Protein 5BTY (pdb70)

Solvent-accessible surface area: 7415 Å² total

Radius of gyration: 13.69 Å; Cα contacts (8 Å, |Δi|>4): 274; chains: 1; bounding box: 36×28×33 Å

Structure (mmCIF, N/CA/C/O backbone):
data_5BTY
#
_entry.id   5BTY
#
_cell.length_a   41.802
_cell.length_b   35.910
_cell.length_c   43.661
_cell.angle_alpha   90.00
_cell.angle_beta   104.67
_cell.angle_gamma   90.00
#
_symmetry.space_group_name_H-M   'P 1 21 1'
#
loop_
_entity.id
_entity.type
_entity.pdbx_description
1 polymer lpg1496
2 water water
#
loop_
_atom_site.group_PDB
_atom_site.id
_atom_site.type_symbol
_atom_site.label_atom_id
_atom_site.label_alt_id
_atom_site.label_comp_id
_atom_site.label_asym_id
_atom_site.label_entity_id
_atom_site.label_seq_id
_atom_site.pdbx_PDB_ins_code
_atom_site.Cartn_x
_atom_site.Cartn_y
_atom_site.Cartn_z
_atom_site.occupancy
_atom_site.B_iso_or_equiv
_atom_site.auth_seq_id
_atom_site.auth_comp_id
_atom_site.auth_asym_id
_atom_site.auth_atom_id
_atom_site.pdbx_PDB_model_num
ATOM 1 N N . ASP A 1 3 ? -0.177 29.714 25.806 1.00 34.77 154 ASP A N 1
ATOM 2 C CA . ASP A 1 3 ? 0.491 29.052 26.962 1.00 33.16 154 ASP A CA 1
ATOM 3 C C . ASP A 1 3 ? 1.676 28.207 26.493 1.00 27.97 154 ASP A C 1
ATOM 4 O O . ASP A 1 3 ? 1.499 27.184 25.827 1.00 28.93 154 ASP A O 1
ATOM 9 N N . SER A 1 4 ? 2.881 28.652 26.843 1.00 21.67 155 SER A N 1
ATOM 10 C CA . SER A 1 4 ? 4.113 27.937 26.506 1.00 18.83 155 SER A CA 1
ATOM 11 C C . SER A 1 4 ? 4.915 27.577 27.756 1.00 15.70 155 SER A C 1
ATOM 12 O O . SER A 1 4 ? 6.127 27.360 27.691 1.00 16.37 155 SER A O 1
ATOM 15 N N . SER A 1 5 ? 4.226 27.504 28.891 1.00 14.40 156 SER A N 1
ATOM 16 C CA . SER A 1 5 ? 4.868 27.191 30.164 1.00 12.90 156 SER A CA 1
ATOM 17 C C . SER A 1 5 ? 5.556 25.827 30.176 1.00 10.72 156 SER A C 1
ATOM 18 O O . SER A 1 5 ? 5.198 24.917 29.421 1.00 11.90 156 SER A O 1
ATOM 21 N N . ILE A 1 6 ? 6.557 25.722 31.043 1.00 9.45 157 ILE A N 1
ATOM 22 C CA . ILE A 1 6 ? 7.336 24.510 31.225 1.00 8.98 157 ILE A CA 1
ATOM 23 C C . ILE A 1 6 ? 7.303 24.161 32.707 1.00 8.09 157 ILE A C 1
ATOM 24 O O . ILE A 1 6 ? 7.405 25.051 33.557 1.00 8.99 157 ILE A O 1
ATOM 29 N N . SER A 1 7 ? 7.120 22.877 33.011 1.00 7.51 158 SER A N 1
ATOM 30 C CA A SER A 1 7 ? 7.200 22.368 34.380 0.50 7.42 158 SER A CA 1
ATOM 31 C CA B SER A 1 7 ? 7.231 22.433 34.392 0.50 7.45 158 SER A CA 1
ATOM 32 C C . SER A 1 7 ? 8.535 21.676 34.599 1.00 7.02 158 SER A C 1
ATOM 33 O O . SER A 1 7 ? 9.000 20.935 33.722 1.00 8.00 158 SER A O 1
ATOM 38 N N . ILE A 1 8 ? 9.133 21.898 35.763 1.00 6.66 159 ILE A N 1
ATOM 39 C CA . ILE A 1 8 ? 10.395 21.274 36.125 1.00 7.19 159 ILE A CA 1
ATOM 40 C C . ILE A 1 8 ? 10.246 20.632 37.498 1.00 6.67 159 ILE A C 1
ATOM 41 O O . ILE A 1 8 ? 9.880 21.309 38.462 1.00 7.20 159 ILE A O 1
ATOM 46 N N . SER A 1 9 ? 10.531 19.334 37.575 1.00 6.71 160 SER A N 1
ATOM 47 C CA . SER A 1 9 ? 10.524 18.579 38.828 1.00 7.42 160 SER A CA 1
ATOM 48 C C . SER A 1 9 ? 11.836 17.831 38.990 1.00 6.59 160 SER A C 1
ATOM 49 O O . SER A 1 9 ? 12.467 17.456 37.999 1.00 7.29 160 SER A O 1
ATOM 52 N N . ALA A 1 10 ? 12.222 17.588 40.238 1.00 6.36 161 ALA A N 1
ATOM 53 C CA . ALA A 1 10 ? 13.281 16.641 40.558 1.00 6.44 161 ALA A CA 1
ATOM 54 C C . ALA A 1 10 ? 12.618 15.352 41.024 1.00 6.24 161 ALA A C 1
ATOM 55 O O . ALA A 1 10 ? 11.755 15.373 41.904 1.00 6.21 161 ALA A O 1
ATOM 57 N N . ILE A 1 11 ? 13.018 14.237 40.424 1.00 6.61 162 ILE A N 1
ATOM 58 C CA . ILE A 1 11 ? 12.338 12.962 40.623 1.00 7.24 162 ILE A CA 1
ATOM 59 C C . ILE A 1 11 ? 13.334 11.837 40.882 1.00 6.97 162 ILE A C 1
ATOM 60 O O . ILE A 1 11 ? 14.532 11.973 40.616 1.00 7.70 162 ILE A O 1
ATOM 65 N N . GLY A 1 12 ? 12.832 10.731 41.421 1.00 7.12 163 GLY A N 1
ATOM 66 C CA . GLY A 1 12 ? 13.623 9.511 41.523 1.00 7.13 163 GLY A CA 1
ATOM 67 C C . GLY A 1 12 ? 14.063 9.175 42.927 1.00 6.80 163 GLY A C 1
ATOM 68 O O . GLY A 1 12 ? 13.274 9.240 43.874 1.00 7.43 163 GLY A O 1
ATOM 69 N N . ASN A 1 13 ? 15.324 8.792 43.064 1.00 6.49 164 ASN A N 1
ATOM 70 C CA . ASN A 1 13 ? 15.865 8.468 44.372 1.00 7.10 164 ASN A CA 1
ATOM 71 C C . ASN A 1 13 ? 17.227 9.126 44.553 1.00 7.63 164 ASN A C 1
ATOM 72 O O . ASN A 1 13 ? 17.774 9.676 43.605 1.00 8.07 164 ASN A O 1
ATOM 77 N N . VAL A 1 14 ? 17.771 9.098 45.765 1.00 9.12 165 VAL A N 1
ATOM 78 C CA . VAL A 1 14 ? 18.982 9.881 46.061 1.00 10.75 165 VAL A CA 1
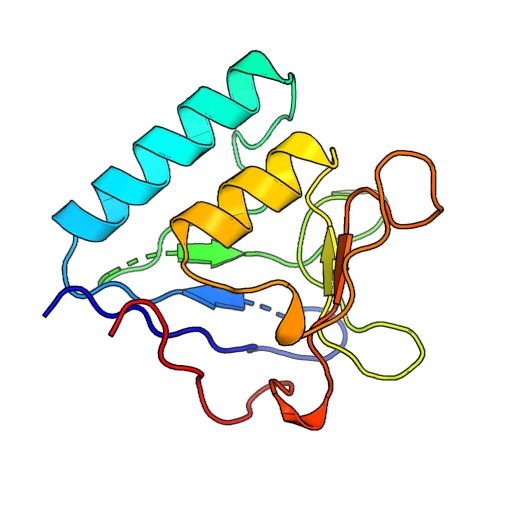ATOM 79 C C . VAL A 1 14 ? 20.165 9.458 45.183 1.00 11.20 165 VAL A C 1
ATOM 80 O O . VAL A 1 14 ? 20.919 10.299 44.681 1.00 12.69 165 VAL A O 1
ATOM 84 N N . ASP A 1 15 ? 20.285 8.152 44.978 1.00 11.67 166 ASP A N 1
ATOM 85 C CA . ASP A 1 15 ? 21.320 7.558 44.139 1.00 12.89 166 ASP A CA 1
ATOM 86 C C . ASP A 1 15 ? 21.136 7.907 42.657 1.00 12.15 166 ASP A C 1
ATOM 87 O O . ASP A 1 15 ? 22.113 8.163 41.943 1.00 12.85 166 ASP A O 1
ATOM 92 N N . SER A 1 16 ? 19.881 7.912 42.207 1.00 10.35 167 SER A N 1
ATOM 93 C CA . SER A 1 16 ? 19.541 8.175 40.813 1.00 9.00 167 SER A CA 1
ATOM 94 C C . SER A 1 16 ? 18.453 9.239 40.699 1.00 7.93 167 SER A C 1
ATOM 95 O O . SER A 1 16 ? 17.292 8.928 40.416 1.00 8.38 167 SER A O 1
ATOM 98 N N . PRO A 1 17 ? 18.821 10.506 40.947 1.00 7.49 168 PRO A N 1
ATOM 99 C CA . PRO A 1 17 ? 17.880 11.602 40.811 1.00 7.50 168 PRO A CA 1
ATOM 100 C C . PRO A 1 17 ? 17.884 12.114 39.380 1.00 6.92 168 PRO A C 1
ATOM 101 O O . PRO A 1 17 ? 18.913 12.046 38.689 1.00 7.18 168 PRO A O 1
ATOM 113 N N . ILE A 1 19 ? 15.939 15.193 36.543 1.00 6.21 170 ILE A N 1
ATOM 114 C CA . ILE A 1 19 ? 15.044 16.313 36.293 1.00 6.36 170 ILE A CA 1
ATOM 115 C C . ILE A 1 19 ? 14.011 15.875 35.265 1.00 5.93 170 ILE A C 1
ATOM 116 O O . ILE A 1 19 ? 14.362 15.280 34.243 1.00 7.01 170 ILE A O 1
ATOM 121 N N . ARG A 1 20 ? 12.741 16.157 35.542 1.00 5.59 171 ARG A N 1
ATOM 122 C CA . ARG A 1 20 ? 11.691 15.978 34.556 1.00 5.72 171 ARG A CA 1
ATOM 123 C C . ARG A 1 20 ? 11.251 17.345 34.067 1.00 5.62 171 ARG A C 1
ATOM 124 O O . ARG A 1 20 ? 10.786 18.169 34.855 1.00 6.19 171 ARG A O 1
ATOM 132 N N . ILE A 1 21 ? 11.413 17.577 32.769 1.00 5.81 172 ILE A N 1
ATOM 133 C CA . ILE A 1 21 ? 10.976 18.810 32.121 1.00 5.78 172 ILE A CA 1
ATOM 134 C C . ILE A 1 21 ? 9.767 18.466 31.271 1.00 6.04 172 ILE A C 1
ATOM 135 O O . ILE A 1 21 ? 9.858 17.596 30.402 1.00 7.04 172 ILE A O 1
ATOM 140 N N . THR A 1 22 ? 8.640 19.125 31.521 1.00 6.03 173 THR A N 1
ATOM 141 C CA . THR A 1 22 ? 7.436 18.862 30.747 1.00 6.72 173 THR A CA 1
ATOM 142 C C . THR A 1 22 ? 7.027 20.096 29.961 1.00 7.12 173 THR A C 1
ATOM 143 O O . THR A 1 22 ? 6.873 21.177 30.530 1.00 7.72 173 THR A O 1
ATOM 147 N N . PHE A 1 23 ? 6.856 19.908 28.655 1.00 7.39 174 PHE A N 1
ATOM 148 C CA . PHE A 1 23 ? 6.440 20.961 27.731 1.00 8.18 174 PHE A CA 1
ATOM 149 C C . PHE A 1 23 ? 4.944 20.875 27.460 1.00 8.94 174 PHE A C 1
ATOM 150 O O . PHE A 1 23 ? 4.314 19.865 27.764 1.00 9.84 174 PHE A O 1
ATOM 158 N N . GLN A 1 24 ? 4.381 21.930 26.876 1.00 10.35 175 GLN A N 1
ATOM 159 C CA . GLN A 1 24 ? 2.947 21.973 26.567 1.00 11.95 175 GLN A CA 1
ATOM 160 C C . GLN A 1 24 ? 2.555 20.996 25.461 1.00 11.44 175 GLN A C 1
ATOM 161 O O . GLN A 1 24 ? 1.428 20.497 25.426 1.00 12.90 175 GLN A O 1
ATOM 167 N N . ASN A 1 25 ? 3.487 20.741 24.550 1.00 11.31 176 ASN A N 1
ATOM 168 C CA . ASN A 1 25 ? 3.244 19.867 23.408 1.00 11.17 176 ASN A CA 1
ATOM 169 C C . ASN A 1 25 ? 4.566 19.399 22.813 1.00 10.47 176 ASN A C 1
ATOM 170 O O . ASN A 1 25 ? 5.630 19.883 23.208 1.00 9.88 176 ASN A O 1
ATOM 175 N N . GLN A 1 26 ? 4.501 18.467 21.865 1.00 11.30 177 GLN A N 1
ATOM 176 C CA . GLN A 1 26 ? 5.707 17.857 21.309 1.00 11.46 177 GLN A CA 1
ATOM 177 C C . GLN A 1 26 ? 6.519 18.831 20.456 1.00 10.48 177 GLN A C 1
ATOM 178 O O . GLN A 1 26 ? 7.738 18.712 20.377 1.00 11.04 177 GLN A O 1
ATOM 184 N N . THR A 1 27 ? 5.846 19.793 19.830 1.00 10.35 178 THR A N 1
ATOM 185 C CA . THR A 1 27 ? 6.531 20.764 18.984 1.00 10.81 178 THR A CA 1
ATOM 186 C C . THR A 1 27 ? 7.403 21.699 19.823 1.00 9.93 178 THR A C 1
ATOM 187 O O . THR A 1 27 ? 8.542 21.990 19.450 1.00 10.08 178 THR A O 1
ATOM 191 N N . GLU A 1 28 ? 6.879 22.147 20.961 1.00 10.17 179 GLU A N 1
ATOM 192 C CA . GLU A 1 28 ? 7.673 22.962 21.877 1.00 10.13 179 GLU A CA 1
ATOM 193 C C . GLU A 1 28 ? 8.852 22.178 22.444 1.00 9.11 179 GLU A C 1
ATOM 194 O O . GLU A 1 28 ? 9.941 22.716 22.585 1.00 9.29 179 GLU A O 1
ATOM 200 N N . ARG A 1 29 ? 8.642 20.897 22.733 1.00 8.92 180 ARG A N 1
ATOM 201 C CA . ARG A 1 29 ? 9.739 20.042 23.170 1.00 8.79 180 ARG A CA 1
ATOM 202 C C . ARG A 1 29 ? 10.825 19.932 22.092 1.00 9.25 180 ARG A C 1
ATOM 203 O O . ARG A 1 29 ? 12.011 20.075 22.386 1.00 9.00 180 ARG A O 1
ATOM 211 N N . GLU A 1 30 ? 10.409 19.677 20.850 1.00 9.97 181 GLU A N 1
ATOM 212 C CA . GLU A 1 30 ? 11.341 19.556 19.727 1.00 10.95 181 GLU A CA 1
ATOM 213 C C . GLU A 1 30 ? 12.118 20.858 19.495 1.00 9.96 181 GLU A C 1
ATOM 214 O O . GLU A 1 30 ? 13.312 20.828 19.205 1.00 10.85 181 GLU A O 1
ATOM 220 N N . PHE A 1 31 ? 11.431 21.989 19.646 1.00 9.92 182 PHE A N 1
ATOM 221 C CA . PHE A 1 31 ? 12.026 23.321 19.505 1.00 10.33 182 PHE A CA 1
ATOM 222 C C . PHE A 1 31 ? 13.184 23.488 20.494 1.00 10.15 182 PHE A C 1
ATOM 223 O O . PHE A 1 31 ? 14.274 23.945 20.128 1.00 10.57 182 PHE A O 1
ATOM 231 N N . PHE A 1 32 ? 12.951 23.079 21.741 1.00 9.27 183 PHE A N 1
ATOM 232 C CA . PHE A 1 32 ? 13.981 23.117 22.774 1.00 9.47 183 PHE A CA 1
ATOM 233 C C . PHE A 1 32 ? 15.143 22.180 22.447 1.00 9.91 183 PHE A C 1
ATOM 234 O O . PHE A 1 32 ? 16.308 22.576 22.520 1.00 10.06 183 PHE A O 1
ATOM 242 N N . LEU A 1 33 ? 14.820 20.942 22.086 1.00 10.06 184 LEU A N 1
ATOM 243 C CA . LEU A 1 33 ? 15.834 19.927 21.813 1.00 10.70 184 LEU A CA 1
ATOM 244 C C . LEU A 1 33 ? 16.736 20.313 20.652 1.00 10.65 184 LEU A C 1
ATOM 245 O O . LEU A 1 33 ? 17.948 20.125 20.720 1.00 10.85 184 LEU A O 1
ATOM 250 N N . ASN A 1 34 ? 16.143 20.864 19.596 1.00 10.79 185 ASN A N 1
ATOM 251 C CA . ASN A 1 34 ? 16.922 21.308 18.451 1.00 11.19 185 ASN A CA 1
ATOM 252 C C . ASN A 1 34 ? 17.954 22.353 18.852 1.00 10.52 185 ASN A C 1
ATOM 253 O O . ASN A 1 34 ? 19.107 22.287 18.427 1.00 11.22 185 ASN A O 1
ATOM 258 N N . LYS A 1 35 ? 17.538 23.296 19.693 1.00 10.00 186 LYS A N 1
ATOM 259 C CA . LYS A 1 35 ? 18.428 24.344 20.187 1.00 10.90 186 LYS A CA 1
ATOM 260 C C . LYS A 1 35 ? 19.613 23.791 20.963 1.00 9.77 186 LYS A C 1
ATOM 261 O O . LYS A 1 35 ? 20.759 24.164 20.706 1.00 10.19 186 LYS A O 1
ATOM 267 N N . ILE A 1 36 ? 19.335 22.900 21.914 1.00 10.00 187 ILE A N 1
ATOM 268 C CA . ILE A 1 36 ? 20.387 22.407 22.793 1.00 10.56 187 ILE A CA 1
ATOM 269 C C . ILE A 1 36 ? 21.330 21.428 22.097 1.00 10.32 187 ILE A C 1
ATOM 270 O O . ILE A 1 36 ? 22.518 21.422 22.392 1.00 10.45 187 ILE A O 1
ATOM 275 N N . THR A 1 37 ? 20.818 20.624 21.167 1.00 10.56 188 THR A N 1
ATOM 276 C CA . THR A 1 37 ? 21.686 19.706 20.428 1.00 11.41 188 THR A CA 1
ATOM 277 C C . THR A 1 37 ? 22.635 20.491 19.523 1.00 11.53 188 THR A C 1
ATOM 278 O O . THR A 1 37 ? 23.820 20.183 19.446 1.00 12.18 188 THR A O 1
ATOM 282 N N . ASP A 1 38 ? 22.100 21.518 18.868 1.00 11.28 189 ASP A N 1
ATOM 283 C CA . ASP A 1 38 ? 22.881 22.422 18.027 1.00 12.43 189 ASP A CA 1
ATOM 284 C C . ASP A 1 38 ? 23.986 23.116 18.844 1.00 12.42 189 ASP A C 1
ATOM 285 O O . ASP A 1 38 ? 25.137 23.176 18.411 1.00 13.90 189 ASP A O 1
ATOM 290 N N . LYS A 1 39 ? 23.641 23.602 20.037 1.00 11.63 190 LYS A N 1
ATOM 291 C CA . LYS A 1 39 ? 24.610 24.265 20.913 1.00 11.80 190 LYS A CA 1
ATOM 292 C C . LYS A 1 39 ? 25.682 23.313 21.445 1.00 11.95 190 LYS A C 1
ATOM 293 O O . LYS A 1 39 ? 26.867 23.645 21.439 1.00 12.90 190 LYS A O 1
ATOM 299 N N . ALA A 1 40 ? 25.265 22.138 21.911 1.00 12.04 191 ALA A N 1
ATOM 300 C CA . ALA A 1 40 ? 26.200 21.154 22.457 1.00 12.55 191 ALA A CA 1
ATOM 301 C C . ALA A 1 40 ? 27.269 20.736 21.448 1.00 13.75 191 ALA A C 1
ATOM 302 O O . ALA A 1 40 ? 28.449 20.626 21.792 1.00 14.53 191 ALA A O 1
ATOM 304 N N . LYS A 1 41 ? 26.849 20.512 20.205 1.00 14.73 192 LYS A N 1
ATOM 305 C CA . LYS A 1 41 ? 27.767 20.123 19.134 1.00 17.61 192 LYS A CA 1
ATOM 306 C C . LYS A 1 41 ? 28.847 21.175 18.883 1.00 18.44 192 LYS A C 1
ATOM 307 O O . LYS A 1 41 ? 30.016 20.834 18.701 1.00 20.88 192 LYS A O 1
ATOM 313 N N . SER A 1 42 ? 28.456 22.447 18.903 1.00 18.02 193 SER A N 1
ATOM 314 C CA . SER A 1 42 ? 29.394 23.551 18.694 1.00 18.87 193 SER A CA 1
ATOM 315 C C . SER A 1 42 ? 30.423 23.670 19.821 1.00 19.59 193 SER A C 1
ATOM 316 O O . SER A 1 42 ? 31.557 24.095 19.591 1.00 20.83 193 SER A O 1
ATOM 319 N N . LEU A 1 43 ? 30.015 23.300 21.032 1.00 17.82 194 LEU A N 1
ATOM 320 C CA . LEU A 1 43 ? 30.886 23.369 22.201 1.00 17.19 194 LEU A CA 1
ATOM 321 C C . LEU A 1 43 ? 31.676 22.081 22.427 1.00 18.46 194 LEU A C 1
ATOM 322 O O . LEU A 1 43 ? 32.539 22.024 23.304 1.00 20.87 194 LEU A O 1
ATOM 327 N N . GLY A 1 44 ? 31.374 21.054 21.636 1.00 18.13 195 GLY A N 1
ATOM 328 C CA . GLY A 1 44 ? 32.018 19.751 21.777 1.00 19.45 195 GLY A CA 1
ATOM 329 C C . GLY A 1 44 ? 31.565 18.979 23.003 1.00 18.56 195 GLY A C 1
ATOM 330 O O . GLY A 1 44 ? 32.278 18.094 23.482 1.00 21.00 195 GLY A O 1
ATOM 331 N N . VAL A 1 45 ? 30.384 19.319 23.520 1.00 17.28 196 VAL A N 1
ATOM 332 C CA . VAL A 1 45 ? 29.787 18.575 24.628 1.00 15.99 196 VAL A CA 1
ATOM 333 C C . VAL A 1 45 ? 28.984 17.420 24.036 1.00 15.06 196 VAL A C 1
ATOM 334 O O . VAL A 1 45 ? 28.050 17.637 23.259 1.00 16.77 196 VAL A O 1
ATOM 338 N N . ASN A 1 46 ? 29.364 16.198 24.395 1.00 15.19 197 ASN A N 1
ATOM 339 C CA . ASN A 1 46 ? 28.736 15.005 23.840 1.00 15.13 197 ASN A CA 1
ATOM 340 C C . ASN A 1 46 ? 27.442 14.636 24.566 1.00 14.20 197 ASN A C 1
ATOM 341 O O . ASN A 1 46 ? 27.474 13.993 25.616 1.00 15.93 197 ASN A O 1
ATOM 346 N N . ILE A 1 47 ? 26.311 15.041 23.992 1.00 11.96 198 ILE A N 1
ATOM 347 C CA . ILE A 1 47 ? 24.997 14.695 24.548 1.00 11.09 198 ILE A CA 1
ATOM 348 C C . ILE A 1 47 ? 24.245 13.701 23.662 1.00 10.97 198 ILE A C 1
ATOM 349 O O . ILE A 1 47 ? 23.019 13.614 23.707 1.00 11.00 198 ILE A O 1
ATOM 354 N N . SER A 1 48 ? 24.992 12.925 22.877 1.00 12.10 199 SER A N 1
ATOM 355 C CA . SER A 1 48 ? 24.392 11.954 21.961 1.00 13.27 199 SER A CA 1
ATOM 356 C C . SER A 1 48 ? 23.355 11.056 22.641 1.00 12.70 199 SER A C 1
ATOM 357 O O . SER A 1 48 ? 22.272 10.850 22.101 1.00 14.71 199 SER A O 1
ATOM 360 N N . THR A 1 49 ? 23.678 10.529 23.821 1.00 10.90 200 THR A N 1
ATOM 361 C CA . THR A 1 49 ? 22.739 9.667 24.549 1.00 11.27 200 THR A CA 1
ATOM 362 C C . THR A 1 49 ? 22.557 10.017 26.032 1.00 10.02 200 THR A C 1
ATOM 363 O O . THR A 1 49 ? 21.752 9.387 26.718 1.00 11.24 200 THR A O 1
ATOM 367 N N . HIS A 1 50 ? 23.294 11.013 26.519 1.00 8.97 201 HIS A N 1
ATOM 368 C CA . HIS A 1 50 ? 23.252 11.395 27.926 1.00 8.02 201 HIS A CA 1
ATOM 369 C C . HIS A 1 50 ? 23.598 12.887 28.030 1.00 7.55 201 HIS A C 1
ATOM 370 O O . HIS A 1 50 ? 24.475 13.348 27.308 1.00 7.78 201 HIS A O 1
ATOM 377 N N . PRO A 1 51 ? 22.950 13.645 28.945 1.00 7.26 202 PRO A N 1
ATOM 378 C CA . PRO A 1 51 ? 21.986 13.222 29.957 1.00 7.20 202 PRO A CA 1
ATOM 379 C C . PRO A 1 51 ? 20.515 13.370 29.573 1.00 7.05 202 PRO A C 1
ATOM 380 O O . PRO A 1 51 ? 19.645 12.971 30.348 1.00 7.10 202 PRO A O 1
ATOM 384 N N . PHE A 1 52 ? 20.232 13.943 28.409 1.00 7.04 203 PHE A N 1
ATOM 385 C CA . PHE A 1 52 ? 18.847 14.204 28.014 1.00 7.57 203 PHE A CA 1
ATOM 386 C C . PHE A 1 52 ? 18.220 12.995 27.343 1.00 7.81 203 PHE A C 1
ATOM 387 O O . PHE A 1 52 ? 18.847 12.338 26.506 1.00 8.85 203 PHE A O 1
ATOM 395 N N . GLU A 1 53 ? 16.978 12.708 27.710 1.00 7.89 204 GLU A N 1
ATOM 396 C CA . GLU A 1 53 ? 16.230 11.602 27.132 1.00 9.16 204 GLU A CA 1
ATOM 397 C C . GLU A 1 53 ? 14.757 11.977 27.077 1.00 8.44 204 GLU A C 1
ATOM 398 O O . GLU A 1 53 ? 14.195 12.431 28.074 1.00 9.54 204 GLU A O 1
ATOM 404 N N . ILE A 1 54 ? 14.119 11.780 25.928 1.00 9.09 205 ILE A N 1
ATOM 405 C CA . ILE A 1 5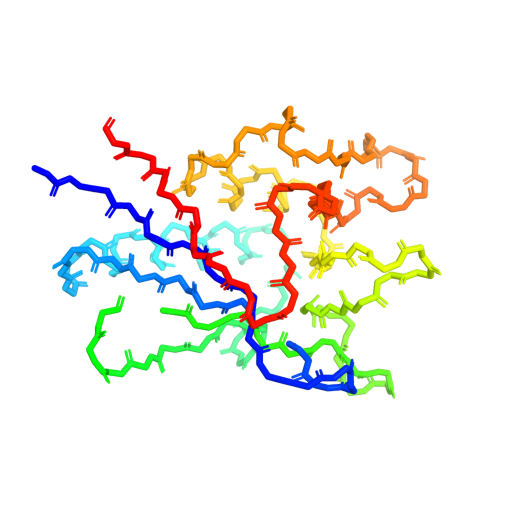4 ? 12.693 12.098 25.823 1.00 9.51 205 ILE A CA 1
ATOM 406 C C . ILE A 1 54 ? 11.829 10.991 26.405 1.00 9.96 205 ILE A C 1
ATOM 407 O O . ILE A 1 54 ? 12.225 9.828 26.418 1.00 11.23 205 ILE A O 1
ATOM 412 N N . LYS A 1 55 ? 10.663 11.379 26.910 1.00 9.66 206 LYS A N 1
ATOM 413 C CA . LYS A 1 55 ? 9.663 10.441 27.406 1.00 9.94 206 LYS A CA 1
ATOM 414 C C . LYS A 1 55 ? 8.294 10.929 26.962 1.00 9.31 206 LYS A C 1
ATOM 415 O O . LYS A 1 55 ? 8.049 12.136 26.899 1.00 8.25 206 LYS A O 1
ATOM 421 N N . GLU A 1 56 ? 7.406 9.985 26.667 1.00 10.02 207 GLU A N 1
ATOM 422 C CA . GLU A 1 56 ? 6.079 10.291 26.141 1.00 11.49 207 GLU A CA 1
ATOM 423 C C . GLU A 1 56 ? 5.037 10.386 27.261 1.00 11.61 207 GLU A C 1
ATOM 424 O O . GLU A 1 56 ? 4.987 9.517 28.130 1.00 12.63 207 GLU A O 1
ATOM 430 N N . PRO A 1 57 ? 4.199 11.440 27.243 1.00 11.69 208 PRO A N 1
ATOM 431 C CA . PRO A 1 57 ? 4.228 12.551 26.300 1.00 11.74 208 PRO A CA 1
ATOM 432 C C . PRO A 1 57 ? 4.950 13.786 26.839 1.00 10.39 208 PRO A C 1
ATOM 433 O O . PRO A 1 57 ? 4.960 14.027 28.047 1.00 10.21 208 PRO A O 1
ATOM 437 N N . ASN A 1 58 ? 5.552 14.545 25.929 1.00 9.32 209 ASN A N 1
ATOM 438 C CA . ASN A 1 58 ? 5.961 15.926 26.181 1.00 8.83 209 ASN A CA 1
ATOM 439 C C . ASN A 1 58 ? 7.112 16.154 27.160 1.00 7.59 209 ASN A C 1
ATOM 440 O O . ASN A 1 58 ? 7.359 17.294 27.545 1.00 7.91 209 ASN A O 1
ATOM 453 N N . VAL A 1 60 ? 11.175 15.782 28.683 1.00 6.27 211 VAL A N 1
ATOM 454 C CA . VAL A 1 60 ? 12.605 15.540 28.556 1.00 6.48 211 VAL A CA 1
ATOM 455 C C . VAL A 1 60 ? 13.123 15.295 29.960 1.00 5.90 211 VAL A C 1
ATOM 456 O O . VAL A 1 60 ? 12.879 16.103 30.861 1.00 6.64 211 VAL A O 1
ATOM 460 N N . LEU A 1 61 ? 13.810 14.175 30.150 1.00 6.02 212 LEU A N 1
ATOM 461 C CA . LEU A 1 61 ? 14.481 13.902 31.406 1.00 6.20 212 LEU A CA 1
ATOM 462 C C . LEU A 1 61 ? 15.935 14.313 31.316 1.00 6.05 212 LEU A C 1
ATOM 463 O O . LEU A 1 61 ? 16.564 14.169 30.265 1.00 6.87 212 LEU A O 1
ATOM 468 N N . ILE A 1 62 ? 16.465 14.809 32.428 1.00 5.92 213 ILE A N 1
ATOM 469 C CA . ILE A 1 62 ? 17.900 14.913 32.618 1.00 6.09 213 ILE A CA 1
ATOM 470 C C . ILE A 1 62 ? 18.270 13.795 33.577 1.00 6.28 213 ILE A C 1
ATOM 471 O O . ILE A 1 62 ? 17.905 13.810 34.753 1.00 6.88 213 ILE A O 1
ATOM 476 N N . LYS A 1 63 ? 18.974 12.812 33.029 1.00 6.43 214 LYS A N 1
ATOM 477 C CA . LYS A 1 63 ? 19.325 11.593 33.726 1.00 6.33 214 LYS A CA 1
ATOM 478 C C . LYS A 1 63 ? 20.443 11.836 34.746 1.00 6.22 214 LYS A C 1
ATOM 479 O O . LYS A 1 63 ? 21.081 12.893 34.728 1.00 6.41 214 LYS A O 1
ATOM 485 N N . PRO A 1 64 ? 20.679 10.864 35.648 1.00 6.58 215 PRO A N 1
ATOM 486 C CA . PRO A 1 64 ? 21.667 11.090 36.696 1.00 6.91 215 PRO A CA 1
ATOM 487 C C . PRO A 1 64 ? 23.097 11.093 36.184 1.00 6.93 215 PRO A C 1
ATOM 488 O O . PRO A 1 64 ? 23.434 10.382 35.235 1.00 7.35 215 PRO A O 1
ATOM 492 N N . SER A 1 65 ? 23.940 11.892 36.817 1.00 7.14 216 SER A N 1
ATOM 493 C CA . SER A 1 65 ? 25.371 11.671 36.688 1.00 8.11 216 SER A CA 1
ATOM 494 C C . SER A 1 65 ? 25.730 10.382 37.436 1.00 8.95 216 SER A C 1
ATOM 495 O O . SER A 1 65 ? 25.023 9.958 38.351 1.00 9.48 216 SER A O 1
ATOM 498 N N . LYS A 1 66 ? 26.819 9.742 37.022 1.00 9.99 217 LYS A N 1
ATOM 499 C CA . LYS A 1 66 ? 27.277 8.519 37.666 1.00 11.40 217 LYS A CA 1
ATOM 500 C C . LYS A 1 66 ? 28.722 8.291 37.281 1.00 11.77 217 LYS A C 1
ATOM 501 O O . LYS A 1 66 ? 29.016 7.947 36.132 1.00 13.52 217 LYS A O 1
ATOM 507 N N . TYR A 1 67 ? 29.626 8.492 38.234 1.00 11.12 218 TYR A N 1
ATOM 508 C CA . TYR A 1 67 ? 31.038 8.246 37.974 1.00 11.43 218 TYR A CA 1
ATOM 509 C C . TYR A 1 67 ? 31.341 6.743 37.950 1.00 11.83 218 TYR A C 1
ATOM 510 O O . TYR A 1 67 ? 30.890 6.028 38.834 1.00 12.61 218 TYR A O 1
ATOM 519 N N . PRO A 1 68 ? 32.118 6.259 36.952 1.00 11.39 219 PRO A N 1
ATOM 520 C CA . PRO A 1 68 ? 32.761 6.989 35.856 1.00 11.82 219 PRO A CA 1
ATOM 521 C C . PRO A 1 68 ? 31.968 7.034 34.550 1.00 12.10 219 PRO A C 1
ATOM 522 O O . PRO A 1 68 ? 32.428 7.644 33.582 1.00 12.91 219 PRO A O 1
ATOM 526 N N . ASP A 1 69 ? 30.800 6.392 34.530 1.00 11.55 220 ASP A N 1
ATOM 527 C CA . ASP A 1 69 ? 29.994 6.237 33.317 1.00 12.10 220 ASP A CA 1
ATOM 528 C C . ASP A 1 69 ? 29.683 7.562 32.633 1.00 11.23 220 ASP A C 1
ATOM 529 O O . ASP A 1 69 ? 29.810 7.688 31.416 1.00 11.74 220 ASP A O 1
ATOM 534 N N . ASN A 1 70 ? 29.260 8.543 33.425 1.00 10.86 221 ASN A N 1
ATOM 535 C CA . ASN A 1 70 ? 28.788 9.814 32.898 1.00 10.98 221 ASN A CA 1
ATOM 536 C C . ASN A 1 70 ? 28.964 10.930 33.909 1.00 11.30 221 ASN A C 1
ATOM 537 O O . ASN A 1 70 ? 28.436 10.858 35.023 1.00 12.29 221 ASN A O 1
ATOM 542 N N . LYS A 1 71 ? 29.695 11.963 33.513 1.00 11.08 222 LYS A N 1
ATOM 543 C CA . LYS A 1 71 ? 29.897 13.120 34.376 1.00 11.46 222 LYS A CA 1
ATOM 544 C C . LYS A 1 71 ? 28.736 14.109 34.291 1.00 9.92 222 LYS A C 1
ATOM 545 O O . LYS A 1 71 ? 28.454 14.824 35.249 1.00 9.92 222 LYS A O 1
ATOM 551 N N . LEU A 1 72 ? 28.061 14.150 33.147 1.00 8.81 223 LEU A N 1
ATOM 552 C CA . LEU A 1 72 ? 26.926 15.060 32.991 1.00 8.06 223 LEU A CA 1
ATOM 553 C C . LEU A 1 72 ? 25.683 14.493 33.640 1.00 7.16 223 LEU A C 1
ATOM 554 O O . LEU A 1 72 ? 25.522 13.274 33.722 1.00 7.78 223 LEU A O 1
ATOM 559 N N . GLY A 1 73 ? 24.807 15.382 34.096 1.00 6.42 224 GLY A N 1
ATOM 560 C CA . GLY A 1 73 ? 23.517 14.971 34.602 1.00 6.23 224 GLY A CA 1
ATOM 561 C C . GLY A 1 73 ? 23.222 15.443 36.005 1.00 5.82 224 GLY A C 1
ATOM 562 O O . GLY A 1 73 ? 23.940 16.278 36.575 1.00 6.40 224 GLY A O 1
ATOM 563 N N . CYS A 1 74 ? 22.151 14.886 36.556 1.00 5.91 225 CYS A N 1
ATOM 564 C CA . CYS A 1 74 ? 21.588 15.324 37.816 1.00 5.99 225 CYS A CA 1
ATOM 565 C C . CYS A 1 74 ? 22.210 14.571 38.986 1.00 5.89 225 CYS A C 1
ATOM 566 O O . CYS A 1 74 ? 22.484 13.369 38.890 1.00 6.66 225 CYS A O 1
ATOM 569 N N . TYR A 1 75 ? 22.431 15.282 40.086 1.00 6.21 226 TYR A N 1
ATOM 570 C CA . TYR A 1 75 ? 22.866 14.659 41.326 1.00 6.62 226 TYR A CA 1
ATOM 571 C C . TYR A 1 75 ? 22.404 15.490 42.512 1.00 7.05 226 TYR A C 1
ATOM 572 O O . TYR A 1 75 ? 21.999 16.654 42.360 1.00 7.49 226 TYR A O 1
ATOM 581 N N . ILE A 1 76 ? 22.432 14.872 43.686 1.00 7.70 227 ILE A N 1
ATOM 582 C CA A ILE A 1 76 ? 22.131 15.556 44.938 0.50 8.00 227 ILE A CA 1
ATOM 583 C CA B ILE A 1 76 ? 22.138 15.575 44.922 0.50 8.05 227 ILE A CA 1
ATOM 584 C C . ILE A 1 76 ? 23.456 16.034 45.525 1.00 7.62 227 ILE A C 1
ATOM 585 O O . ILE A 1 76 ? 24.362 15.224 45.762 1.00 8.04 227 ILE A O 1
ATOM 594 N N . SER A 1 77 ? 23.566 17.338 45.755 1.00 7.95 228 SER A N 1
ATOM 595 C CA . SER A 1 77 ? 24.791 17.939 46.277 1.00 8.66 228 SER A CA 1
ATOM 596 C C . SER A 1 77 ? 24.982 17.654 47.763 1.00 8.81 228 SER A C 1
ATOM 597 O O . SER A 1 77 ? 24.086 17.139 48.427 1.00 8.74 228 SER A O 1
ATOM 600 N N . LYS A 1 78 ? 26.150 18.013 48.286 1.00 9.48 229 LYS A N 1
ATOM 601 C CA . LYS A 1 78 ? 26.497 17.666 49.667 1.00 10.53 229 LYS A CA 1
ATOM 602 C C . LYS A 1 78 ? 25.635 18.377 50.713 1.00 11.03 229 LYS A C 1
ATOM 603 O O . LYS A 1 78 ? 25.545 17.917 51.853 1.00 13.39 229 LYS A O 1
ATOM 609 N N . ASN A 1 79 ? 25.001 19.481 50.314 1.00 11.00 230 ASN A N 1
ATOM 610 C CA . ASN A 1 79 ? 24.064 20.211 51.171 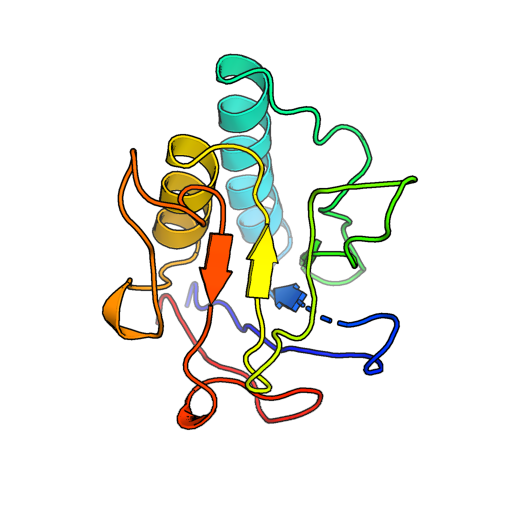1.00 11.70 230 ASN A CA 1
ATOM 611 C C . ASN A 1 79 ? 22.606 19.990 50.745 1.00 10.69 230 ASN A C 1
ATOM 612 O O . ASN A 1 79 ? 21.732 20.798 51.067 1.00 11.63 230 ASN A O 1
ATOM 617 N N . LYS A 1 80 ? 22.360 18.897 50.020 1.00 10.12 231 LYS A N 1
ATOM 618 C CA . LYS A 1 80 ? 21.010 18.469 49.630 1.00 10.72 231 LYS A CA 1
ATOM 619 C C . LYS A 1 80 ? 20.311 19.413 48.656 1.00 10.03 231 LYS A C 1
ATOM 620 O O . LYS A 1 80 ? 19.099 19.613 48.743 1.00 13.43 231 LYS A O 1
ATOM 626 N N . GLU A 1 81 ? 21.080 20.008 47.751 1.00 7.98 232 GLU A N 1
ATOM 627 C CA . GLU A 1 81 ? 20.500 20.741 46.635 1.00 7.75 232 GLU A CA 1
ATOM 628 C C . GLU A 1 81 ? 20.460 19.848 45.405 1.00 7.37 232 GLU A C 1
ATOM 629 O O . GLU A 1 81 ? 21.331 18.989 45.208 1.00 8.11 232 GLU A O 1
ATOM 635 N N . ILE A 1 82 ? 19.441 20.050 44.578 1.00 7.18 233 ILE A N 1
ATOM 636 C CA . ILE A 1 82 ? 19.368 19.410 43.271 1.00 7.20 233 ILE A CA 1
ATOM 637 C C . ILE A 1 82 ? 20.358 20.112 42.348 1.00 6.37 233 ILE A C 1
ATOM 638 O O . ILE A 1 82 ? 20.251 21.319 42.101 1.00 7.03 233 ILE A O 1
ATOM 643 N N . ALA A 1 83 ? 21.325 19.351 41.848 1.00 6.38 234 ALA A N 1
ATOM 644 C CA . ALA A 1 83 ? 22.370 19.891 40.986 1.00 6.37 234 ALA A CA 1
ATOM 645 C C . ALA A 1 83 ? 22.329 19.238 39.612 1.00 6.03 234 ALA A C 1
ATOM 646 O O . ALA A 1 83 ? 21.884 18.095 39.463 1.00 6.14 234 ALA A O 1
ATOM 648 N N . ILE A 1 84 ? 22.786 19.975 38.605 1.00 6.06 235 ILE A N 1
ATOM 649 C CA . ILE A 1 84 ? 22.912 19.436 37.259 1.00 6.22 235 ILE A CA 1
ATOM 650 C C . ILE A 1 84 ? 24.273 19.840 36.703 1.00 6.25 235 ILE A C 1
ATOM 651 O O . ILE A 1 84 ? 24.596 21.033 36.638 1.00 6.78 235 ILE A O 1
ATOM 656 N N . ASN A 1 85 ? 25.056 18.846 36.294 1.00 6.50 236 ASN A N 1
ATOM 657 C CA . ASN A 1 85 ? 26.315 19.089 35.613 1.00 6.78 236 ASN A CA 1
ATOM 658 C C . ASN A 1 85 ? 26.090 19.088 34.103 1.00 6.52 236 ASN A C 1
ATOM 659 O O . ASN A 1 85 ? 25.569 18.118 33.541 1.00 7.16 236 ASN A O 1
ATOM 664 N N . PHE A 1 86 ? 26.474 20.190 33.464 1.00 7.34 237 PHE A N 1
ATOM 665 C CA . PHE A 1 86 ? 26.277 20.395 32.031 1.00 8.14 237 PHE A CA 1
ATOM 666 C C . PHE A 1 86 ? 27.585 20.358 31.227 1.00 8.39 237 PHE A C 1
ATOM 667 O O . PHE A 1 86 ? 27.589 20.698 30.042 1.00 9.21 237 PHE A O 1
ATOM 675 N N . GLY A 1 87 ? 28.691 19.985 31.870 1.00 8.77 238 GLY A N 1
ATOM 676 C CA . GLY A 1 87 ? 29.969 19.824 31.170 1.00 9.69 238 GLY A CA 1
ATOM 677 C C . GLY A 1 87 ? 30.755 21.100 30.907 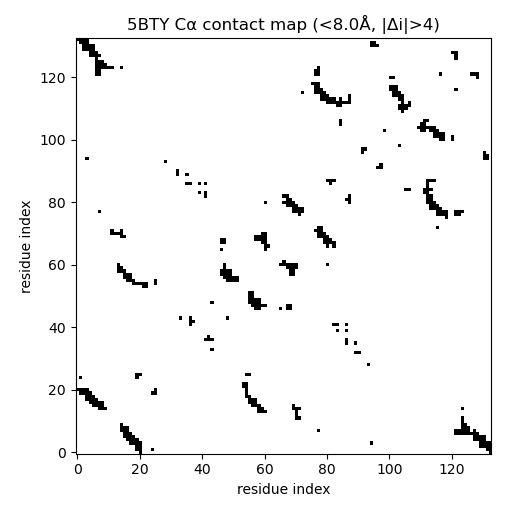1.00 10.38 238 GLY A C 1
ATOM 678 O O . GLY A 1 87 ? 31.961 21.150 31.157 1.00 11.60 238 GLY A O 1
ATOM 679 N N . ARG A 1 88 ? 30.083 22.122 30.380 1.00 10.24 239 ARG A N 1
ATOM 680 C CA . ARG A 1 88 ? 30.712 23.414 30.079 1.00 10.91 239 ARG A CA 1
ATOM 681 C C . ARG A 1 88 ? 29.810 24.559 30.512 1.00 10.38 239 ARG A C 1
ATOM 682 O O . ARG A 1 88 ? 28.584 24.463 30.372 1.00 9.87 239 ARG A O 1
ATOM 690 N N . THR A 1 89 ? 30.407 25.638 31.026 1.00 10.44 240 THR A N 1
ATOM 691 C CA . THR A 1 89 ? 29.615 26.761 31.544 1.00 11.39 240 THR A CA 1
ATOM 692 C C . THR A 1 89 ? 28.703 27.398 30.498 1.00 10.19 240 THR A C 1
ATOM 693 O O . THR A 1 89 ? 27.567 27.745 30.811 1.00 9.84 240 THR A O 1
ATOM 697 N N . ASP A 1 90 ? 29.180 27.523 29.261 1.00 10.68 241 ASP A N 1
ATOM 698 C CA . ASP A 1 90 ? 28.350 28.085 28.192 1.00 11.63 241 ASP A CA 1
ATOM 699 C C . ASP A 1 90 ? 27.140 27.208 27.869 1.00 10.67 241 ASP A C 1
ATOM 700 O O . ASP A 1 90 ? 26.073 27.723 27.527 1.00 10.68 241 ASP A O 1
ATOM 705 N N . PHE A 1 91 ? 27.308 25.892 27.988 1.00 9.64 242 PHE A N 1
ATOM 706 C CA . PHE A 1 91 ? 26.194 24.973 27.768 1.00 9.00 242 PHE A CA 1
ATOM 707 C C . PHE A 1 91 ? 25.167 25.065 28.900 1.00 8.37 242 PHE A C 1
ATOM 708 O O . PHE A 1 91 ? 23.967 25.150 28.640 1.00 8.39 242 PHE A O 1
ATOM 716 N N . ARG A 1 92 ? 25.638 25.063 30.148 1.00 8.03 243 ARG A N 1
ATOM 717 C CA . ARG A 1 92 ? 24.768 25.302 31.300 1.00 7.89 243 ARG A CA 1
ATOM 718 C C . ARG A 1 92 ? 23.945 26.567 31.112 1.00 8.21 243 ARG A C 1
ATOM 719 O O . ARG A 1 92 ? 22.718 26.544 31.220 1.00 7.72 243 ARG A O 1
ATOM 727 N N . ASP A 1 93 ? 24.626 27.676 30.829 1.00 8.30 244 ASP A N 1
ATOM 728 C CA . ASP A 1 93 ? 23.955 28.968 30.750 1.00 8.57 244 ASP A CA 1
ATOM 729 C C . ASP A 1 93 ? 22.898 28.968 29.643 1.00 8.72 244 ASP A C 1
ATOM 730 O O . ASP A 1 93 ? 21.811 29.501 29.823 1.00 8.79 244 ASP A O 1
ATOM 735 N N . PHE A 1 94 ? 23.229 28.349 28.514 1.00 8.76 245 PHE A N 1
ATOM 736 C CA . PHE A 1 94 ? 22.323 28.236 27.372 1.00 8.79 245 PHE A CA 1
ATOM 737 C C . PHE A 1 94 ? 21.083 27.406 27.708 1.00 8.48 245 PHE A C 1
ATOM 738 O O . PHE A 1 94 ? 19.963 27.805 27.388 1.00 8.62 245 PHE A O 1
ATOM 746 N N . VAL A 1 95 ? 21.275 26.253 28.344 1.00 8.34 246 VAL A N 1
ATOM 747 C CA . VAL A 1 95 ? 20.138 25.392 28.676 1.00 8.20 246 VAL A CA 1
ATOM 748 C C . VAL A 1 95 ? 19.197 26.103 29.648 1.00 8.12 246 VAL A C 1
ATOM 749 O O . VAL A 1 95 ? 17.986 26.136 29.432 1.00 8.52 246 VAL A O 1
ATOM 753 N N . LEU A 1 96 ? 19.758 26.688 30.703 1.00 8.11 247 LEU A N 1
ATOM 754 C CA . LEU A 1 96 ? 18.955 27.386 31.701 1.00 8.99 247 LEU A CA 1
ATOM 755 C C . LEU A 1 96 ? 18.166 28.535 31.087 1.00 9.29 247 LEU A C 1
ATOM 756 O O . LEU A 1 96 ? 16.979 28.698 31.367 1.00 10.02 247 LEU A O 1
ATOM 761 N N . SER A 1 97 ? 18.830 29.323 30.247 1.00 9.52 248 SER A N 1
ATOM 762 C CA . SER A 1 97 ? 18.183 30.461 29.603 1.00 11.15 248 SER A CA 1
ATOM 763 C C . SER A 1 97 ? 17.001 30.008 28.748 1.00 10.83 248 SER A C 1
ATOM 764 O O . SER A 1 97 ? 15.930 30.620 28.781 1.00 12.31 248 SER A O 1
ATOM 767 N N . ASN A 1 98 ? 17.202 28.926 28.001 1.00 10.79 249 ASN A N 1
ATOM 768 C CA . ASN A 1 98 ? 16.180 28.413 27.090 1.00 11.64 249 ASN A CA 1
ATOM 769 C C . ASN A 1 98 ? 15.080 27.592 27.751 1.00 12.70 249 ASN A C 1
ATOM 770 O O . ASN A 1 98 ? 14.136 27.152 27.079 1.00 15.38 249 ASN A O 1
ATOM 775 N N . LEU A 1 99 ? 15.214 27.388 29.061 1.00 10.94 250 LEU A N 1
ATOM 776 C CA . LEU A 1 99 ? 14.155 26.819 29.889 1.00 11.37 250 LEU A CA 1
ATOM 777 C C . LEU A 1 99 ? 13.435 27.897 30.694 1.00 11.96 250 LEU A C 1
ATOM 778 O O . LEU A 1 99 ? 12.385 27.636 31.283 1.00 13.85 250 LEU A O 1
ATOM 783 N N . GLY A 1 100 ? 14.003 29.100 30.726 1.00 12.00 251 GLY A N 1
ATOM 784 C CA . GLY A 1 100 ? 13.465 30.180 31.544 1.00 12.65 251 GLY A CA 1
ATOM 785 C C . GLY A 1 100 ? 13.773 30.020 33.020 1.00 11.83 251 GLY A C 1
ATOM 786 O O . GLY A 1 100 ? 13.034 30.513 33.873 1.00 12.95 251 GLY A O 1
ATOM 787 N N . VAL A 1 101 ? 14.867 29.325 33.322 1.00 11.70 252 VAL A N 1
ATOM 788 C CA . VAL A 1 101 ? 15.327 29.166 34.698 1.00 11.69 252 VAL A CA 1
ATOM 789 C C . VAL A 1 101 ? 16.340 30.262 35.007 1.00 12.14 252 VAL A C 1
ATOM 790 O O . VAL A 1 101 ? 17.491 30.190 34.577 1.00 12.63 252 VAL A O 1
ATOM 794 N N . GLY A 1 102 ? 15.900 31.282 35.741 1.00 13.01 253 GLY A N 1
ATOM 795 C CA . GLY A 1 102 ? 16.774 32.391 36.118 1.00 13.94 253 GLY A CA 1
ATOM 796 C C . GLY A 1 102 ? 17.805 31.977 37.149 1.00 13.14 253 GLY A C 1
ATOM 797 O O . GLY A 1 102 ? 17.545 31.105 37.977 1.00 13.79 253 GLY A O 1
ATOM 798 N N . SER A 1 103 ? 18.972 32.616 37.102 1.00 14.84 254 SER A N 1
ATOM 799 C CA . SER A 1 103 ? 20.071 32.319 38.022 1.00 16.35 254 SER A CA 1
ATOM 800 C C . SER A 1 103 ? 19.693 32.522 39.487 1.00 14.48 254 SER A C 1
ATOM 801 O O . SER A 1 103 ? 20.246 31.864 40.371 1.00 15.75 254 SER A O 1
ATOM 804 N N . HIS A 1 104 ? 18.737 33.419 39.734 1.00 12.37 255 HIS A N 1
ATOM 805 C CA . HIS A 1 104 ? 18.265 33.701 41.088 1.00 11.30 255 HIS A CA 1
ATOM 806 C C . HIS A 1 104 ? 17.580 32.495 41.739 1.00 10.74 255 HIS A C 1
ATOM 807 O O . HIS A 1 104 ? 17.337 32.507 42.938 1.00 11.00 255 HIS A O 1
ATOM 814 N N . LEU A 1 105 ? 17.257 31.466 40.954 1.00 10.33 256 LEU A N 1
ATOM 815 C CA . LEU A 1 105 ? 16.636 30.258 41.509 1.00 9.91 256 LEU A CA 1
ATOM 816 C C . LEU A 1 105 ? 17.646 29.301 42.143 1.00 9.89 256 LEU A C 1
ATOM 817 O O . LEU A 1 105 ? 17.268 28.283 42.724 1.00 9.83 256 LEU A O 1
ATOM 822 N N . GLY A 1 106 ? 18.927 29.631 42.045 1.00 10.19 257 GLY A N 1
ATOM 823 C CA . GLY A 1 106 ? 19.949 28.783 42.625 1.00 10.82 257 GLY A CA 1
ATOM 824 C C . GLY A 1 106 ? 21.320 29.407 42.627 1.00 11.05 257 GLY A C 1
ATOM 825 O O . GLY A 1 106 ? 21.471 30.618 42.803 1.00 13.52 257 GLY A O 1
ATOM 826 N N . THR A 1 107 ? 22.321 28.557 42.437 1.00 10.06 258 THR A N 1
ATOM 827 C CA . THR A 1 107 ? 23.707 28.975 42.426 1.00 10.01 258 THR A CA 1
ATOM 828 C C . THR A 1 107 ? 24.325 28.545 41.114 1.00 9.27 258 THR A C 1
ATOM 829 O O . THR A 1 107 ? 24.217 27.385 40.706 1.00 9.47 258 THR A O 1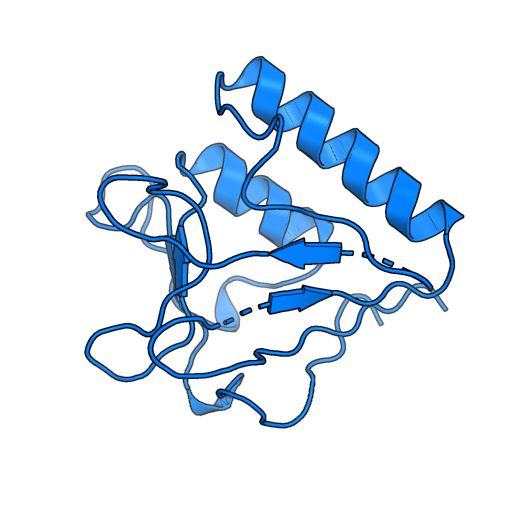
ATOM 833 N N . CYS A 1 108 ? 24.985 29.511 40.489 1.00 10.15 259 CYS A N 1
ATOM 834 C CA A CYS A 1 108 ? 25.560 29.362 39.176 0.50 10.28 259 CYS A CA 1
ATOM 835 C CA B CYS A 1 108 ? 25.583 29.363 39.165 0.50 10.61 259 CYS A CA 1
ATOM 836 C C . CYS A 1 108 ? 27.005 29.875 39.213 1.00 9.59 259 CYS A C 1
ATOM 837 O O . CYS A 1 108 ? 27.261 31.025 38.851 1.00 11.56 259 CYS A O 1
ATOM 842 N N . PRO A 1 109 ? 27.959 29.032 39.659 1.00 8.63 260 PRO A N 1
ATOM 843 C CA . PRO A 1 109 ? 29.323 29.560 39.734 1.00 8.56 260 PRO A CA 1
ATOM 844 C C . PRO A 1 109 ? 29.809 30.060 38.378 1.00 8.72 260 PRO A C 1
ATOM 845 O O . PRO A 1 109 ? 29.520 29.445 37.340 1.00 9.59 260 PRO A O 1
ATOM 849 N N . THR A 1 110 ? 30.533 31.177 38.395 1.00 9.06 261 THR A N 1
ATOM 850 C CA . THR A 1 110 ? 30.954 31.826 37.162 1.00 9.37 261 THR A CA 1
ATOM 851 C C . THR A 1 110 ? 32.061 31.041 36.450 1.00 9.66 261 THR A C 1
ATOM 852 O O . THR A 1 110 ? 32.597 30.069 36.981 1.00 9.94 261 THR A O 1
ATOM 856 N N . LYS A 1 111 ? 32.374 31.493 35.238 1.00 10.45 262 LYS A N 1
ATOM 857 C CA . LYS A 1 111 ? 33.201 30.792 34.253 1.00 12.02 262 LYS A CA 1
ATOM 858 C C . LYS A 1 111 ? 34.446 30.071 34.782 1.00 11.73 262 LYS A C 1
ATOM 859 O O . LYS A 1 111 ? 34.715 28.924 34.412 1.00 13.04 262 LYS A O 1
ATOM 86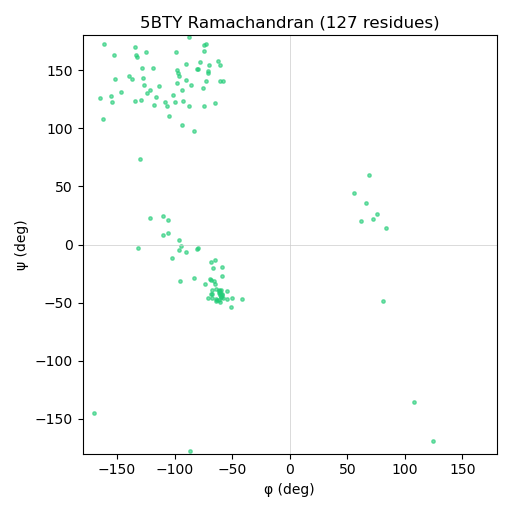5 N N . ASN A 1 112 ? 35.211 30.758 35.626 1.00 11.69 263 ASN A N 1
ATOM 866 C CA . ASN A 1 112 ? 36.492 30.235 36.090 1.00 12.04 263 ASN A CA 1
ATOM 867 C C . ASN A 1 112 ? 36.474 29.734 37.533 1.00 11.40 263 ASN A C 1
ATOM 868 O O . ASN A 1 112 ? 37.522 29.426 38.100 1.00 14.07 263 ASN A O 1
ATOM 873 N N . GLU A 1 113 ? 35.278 29.643 38.109 1.00 10.76 264 GLU A N 1
ATOM 874 C CA . GLU A 1 113 ? 35.102 29.108 39.453 1.00 11.23 264 GLU A CA 1
ATOM 875 C C . GLU A 1 113 ? 34.870 27.606 39.426 1.00 10.77 264 GLU A C 1
ATOM 876 O O . GLU A 1 113 ? 34.383 27.068 38.425 1.00 11.02 264 GLU A O 1
ATOM 882 N N . THR A 1 114 ? 35.191 26.938 40.534 1.00 11.62 265 THR A N 1
ATOM 883 C CA A THR A 1 114 ? 34.805 25.546 40.725 0.50 11.64 265 THR A CA 1
ATOM 884 C CA B THR A 1 114 ? 34.799 25.539 40.697 0.50 11.94 265 THR A CA 1
ATOM 885 C C . THR A 1 114 ? 33.287 25.462 40.605 1.00 11.52 265 THR A C 1
ATOM 886 O O . THR A 1 114 ? 32.575 26.296 41.172 1.00 12.05 265 THR A O 1
ATOM 893 N N . GLY A 1 115 ? 32.801 24.464 39.875 1.00 10.72 266 GLY A N 1
ATOM 894 C CA . GLY A 1 115 ? 31.371 24.312 39.642 1.00 9.96 266 GLY A CA 1
ATOM 895 C C . GLY A 1 115 ? 30.849 25.158 38.493 1.00 9.13 266 GLY A C 1
ATOM 896 O O . GLY A 1 115 ? 29.637 25.313 38.336 1.00 8.83 266 GLY A O 1
ATOM 897 N N . ASN A 1 116 ? 31.757 25.692 37.678 1.00 9.34 267 ASN A N 1
ATOM 898 C CA . ASN A 1 116 ? 31.382 26.522 36.535 1.00 9.85 267 ASN A CA 1
ATOM 899 C C . ASN A 1 116 ? 30.476 25.805 35.530 1.00 9.61 267 ASN A C 1
ATOM 900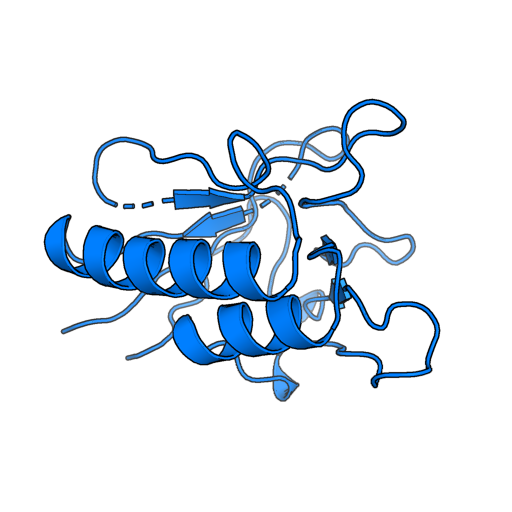 O O . ASN A 1 116 ? 29.789 26.447 34.741 1.00 11.02 267 ASN A O 1
ATOM 905 N N . ASP A 1 117 ? 30.473 24.474 35.584 1.00 8.97 268 ASP A N 1
ATOM 906 C CA . ASP A 1 117 ? 29.683 23.643 34.675 1.00 9.02 268 ASP A CA 1
ATOM 907 C C . ASP A 1 117 ? 28.339 23.212 35.265 1.00 8.10 268 ASP A C 1
ATOM 908 O O . ASP A 1 117 ? 27.600 22.460 34.623 1.00 8.52 268 ASP A O 1
ATOM 913 N N . THR A 1 118 ? 28.028 23.692 36.468 1.00 7.35 269 THR A N 1
ATOM 914 C CA . THR A 1 118 ? 26.947 23.134 37.271 1.00 7.01 269 THR A CA 1
ATOM 915 C C . THR A 1 118 ? 25.960 24.201 37.728 1.00 6.79 269 THR A C 1
ATOM 916 O O . THR A 1 118 ? 26.346 25.341 38.008 1.00 7.11 269 THR A O 1
ATOM 920 N N . PHE A 1 119 ? 24.684 23.827 37.765 1.00 6.65 270 PHE A N 1
ATOM 921 C CA . PHE A 1 119 ? 23.655 24.640 38.395 1.00 6.60 270 PHE A CA 1
ATOM 922 C C . PHE A 1 119 ? 23.131 23.900 39.609 1.00 6.43 270 PHE A C 1
ATOM 923 O O . PHE A 1 119 ? 22.872 22.696 39.534 1.00 6.91 270 PHE A O 1
ATOM 931 N N . TYR A 1 120 ? 22.964 24.631 40.709 1.00 6.43 271 TYR A N 1
ATOM 932 C CA . TYR A 1 120 ? 22.393 24.092 41.935 1.00 6.91 271 TYR A CA 1
ATOM 933 C C . TYR A 1 120 ? 21.110 24.849 42.231 1.00 7.23 271 TYR A C 1
ATOM 934 O O . TYR A 1 120 ? 21.156 26.066 42.413 1.00 8.81 271 TYR A O 1
ATOM 943 N N . PHE A 1 121 ? 19.970 24.163 42.292 1.00 7.13 272 PHE A N 1
ATOM 944 C CA . PHE A 1 121 ? 18.736 24.823 42.744 1.00 7.27 272 PHE A CA 1
ATOM 945 C C . PHE A 1 121 ? 18.796 25.065 44.247 1.00 8.17 272 PHE A C 1
ATOM 946 O O . PHE A 1 121 ? 19.247 24.198 44.985 1.00 8.32 272 PHE A O 1
ATOM 954 N N . HIS A 1 122 ? 18.313 26.212 44.723 1.00 9.55 273 HIS A N 1
ATOM 955 C CA . HIS A 1 122 ? 18.124 26.369 46.170 1.00 10.75 273 HIS A CA 1
ATOM 956 C C . HIS A 1 122 ? 17.137 25.299 46.646 1.00 10.99 273 HIS A C 1
ATOM 957 O O . HIS A 1 122 ? 16.163 25.020 45.951 1.00 10.54 273 HIS A O 1
ATOM 964 N N . GLN A 1 123 ? 17.387 24.709 47.820 1.00 12.81 274 GLN A N 1
ATOM 965 C CA . GLN A 1 123 ? 16.522 23.652 48.383 1.00 15.22 274 GLN A CA 1
ATOM 966 C C . GLN A 1 123 ? 15.062 24.080 48.484 1.00 13.38 274 GLN A C 1
ATOM 967 O O . GLN A 1 123 ? 14.154 23.291 48.223 1.00 14.74 274 GLN A O 1
ATOM 973 N N . GLU A 1 124 ? 14.851 25.337 48.874 1.00 13.73 275 GLU A N 1
ATOM 974 C CA . GLU A 1 124 ? 13.509 25.892 49.019 1.00 13.87 275 GLU A CA 1
ATOM 975 C C . GLU A 1 124 ? 12.785 26.059 47.681 1.00 12.51 275 GLU A C 1
ATOM 976 O O . GLU A 1 124 ? 11.570 26.257 47.659 1.00 14.19 275 GLU A O 1
ATOM 982 N N . ASN A 1 125 ? 13.526 25.981 46.575 1.00 10.54 276 ASN A N 1
ATOM 983 C CA . ASN A 1 125 ? 12.922 26.062 45.246 1.00 10.07 276 ASN A CA 1
ATOM 984 C C . ASN A 1 125 ? 12.614 24.714 44.609 1.00 10.10 276 ASN A C 1
ATOM 985 O O . ASN A 1 125 ? 11.673 24.599 43.831 1.00 11.01 276 ASN A O 1
ATOM 990 N N . LEU A 1 126 ? 13.417 23.702 44.921 1.00 8.61 277 LEU A N 1
ATOM 991 C CA . LEU A 1 126 ? 13.253 22.395 44.299 1.00 8.67 277 LEU A CA 1
ATOM 992 C C . LEU A 1 126 ? 13.814 21.321 45.198 1.00 8.62 277 LEU A C 1
ATOM 993 O O . LEU A 1 126 ? 14.958 21.405 45.635 1.00 8.93 277 LEU A O 1
ATOM 998 N N . SER A 1 127 ? 13.005 20.306 45.466 1.00 8.34 278 SER A N 1
ATOM 999 C CA . SER A 1 127 ? 13.470 19.166 46.232 1.00 8.81 278 SER A CA 1
ATOM 1000 C C . SER A 1 127 ? 13.069 17.864 45.563 1.00 7.29 278 SER A C 1
ATOM 1001 O O . SER A 1 127 ? 12.161 17.814 44.728 1.00 6.71 278 SER A O 1
ATOM 1004 N N . LEU A 1 128 ? 13.760 16.805 45.958 1.00 7.28 279 LEU A N 1
ATOM 1005 C CA . LEU A 1 128 ? 13.567 15.504 45.363 1.00 6.86 279 LEU A CA 1
ATOM 1006 C C . LEU A 1 128 ? 12.161 14.984 45.641 1.00 6.55 279 LEU A C 1
ATOM 1007 O O . LEU A 1 128 ? 11.757 14.847 46.800 1.00 7.10 279 LEU A O 1
ATOM 1012 N N . ASN A 1 129 ? 11.428 14.705 44.562 1.00 6.38 280 ASN A N 1
ATOM 1013 C CA . ASN A 1 129 ? 10.026 14.277 44.613 1.00 6.91 280 ASN A CA 1
ATOM 1014 C C . ASN A 1 129 ? 9.090 15.303 45.238 1.00 7.22 280 ASN A C 1
ATOM 1015 O O . ASN A 1 129 ? 7.982 14.972 45.667 1.00 8.18 280 ASN A O 1
ATOM 1020 N N . GLY A 1 130 ? 9.542 16.556 45.256 1.00 7.13 281 GLY A N 1
ATOM 1021 C CA . GLY A 1 130 ? 8.719 17.670 45.694 1.00 7.42 281 GLY A CA 1
ATOM 1022 C C . GLY A 1 130 ? 7.881 18.221 44.558 1.00 7.20 281 GLY A C 1
ATOM 1023 O O . GLY A 1 130 ? 7.903 17.694 43.443 1.00 7.80 281 GLY A O 1
ATOM 1024 N N . PRO A 1 131 ? 7.117 19.288 44.836 1.00 7.34 282 PRO A N 1
ATOM 1025 C CA . PRO A 1 131 ? 6.312 19.908 43.790 1.00 7.54 282 PRO A CA 1
ATOM 1026 C C . PRO A 1 131 ? 7.160 20.480 42.655 1.00 7.36 282 PRO A C 1
ATOM 1027 O O . PRO A 1 131 ? 8.350 20.772 42.830 1.00 7.84 282 PRO A 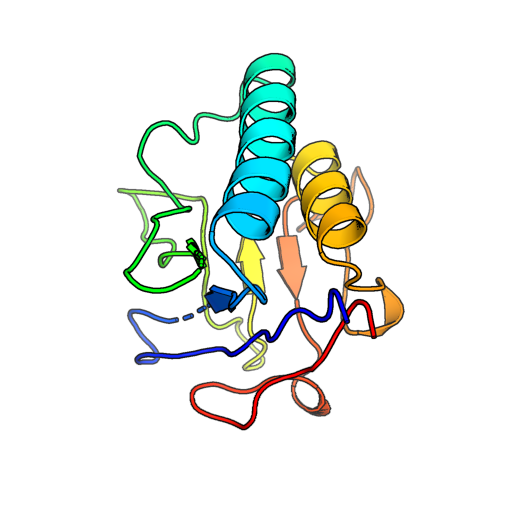O 1
ATOM 1031 N N . ALA A 1 132 ? 6.528 20.628 41.499 1.00 7.25 283 ALA A N 1
ATOM 1032 C CA . ALA A 1 132 ? 7.184 21.188 40.328 1.00 7.27 283 ALA A CA 1
ATOM 1033 C C . ALA A 1 132 ? 7.285 22.706 40.394 1.00 7.30 283 ALA A C 1
ATOM 1034 O O . ALA A 1 132 ? 6.507 23.363 41.097 1.00 8.51 283 ALA A O 1
ATOM 1036 N N . LEU A 1 133 ? 8.244 23.252 39.649 1.00 7.40 284 LEU A N 1
ATOM 1037 C CA . LEU A 1 133 ? 8.295 24.678 39.338 1.00 8.44 284 LEU A CA 1
ATOM 1038 C C . LEU A 1 133 ? 7.702 24.929 37.965 1.00 7.97 284 LEU A C 1
ATOM 1039 O O . LEU A 1 133 ? 7.950 24.164 37.030 1.00 9.73 284 LEU A O 1
ATOM 1044 N N . SER A 1 134 ? 6.927 26.003 37.839 1.00 8.02 285 SER A N 1
ATOM 1045 C CA . SER A 1 134 ? 6.459 26.467 36.536 1.00 8.59 285 SER A CA 1
ATOM 1046 C C . SER A 1 134 ? 7.333 27.619 36.075 1.00 8.44 285 SER A C 1
ATOM 1047 O O . SER A 1 134 ? 7.455 28.626 36.778 1.00 9.36 285 SER A O 1
ATOM 1050 N N . VAL A 1 135 ? 7.935 27.465 34.900 1.00 8.63 286 VAL A N 1
ATOM 1051 C CA . VAL A 1 135 ? 8.747 28.517 34.295 1.00 9.28 286 VAL A CA 1
ATOM 1052 C C . VAL A 1 135 ? 8.232 28.833 32.888 1.00 9.47 286 VAL A C 1
ATOM 1053 O O . VAL A 1 135 ? 7.428 28.084 32.335 1.00 10.09 286 VAL A O 1
ATOM 1057 N N . ASN A 1 136 ? 8.678 29.959 32.330 1.00 10.84 287 ASN A N 1
ATOM 1058 C CA . ASN A 1 136 ? 8.206 30.448 31.026 1.00 12.58 287 ASN A CA 1
ATOM 1059 C C . ASN A 1 136 ? 6.688 30.623 30.970 1.00 12.87 287 ASN A C 1
ATOM 1060 O O . ASN A 1 136 ? 6.043 30.227 29.997 1.00 14.52 287 ASN A O 1
ATOM 1065 N N . THR A 1 137 ? 6.126 31.207 32.026 1.00 14.08 288 THR A N 1
ATOM 1066 C CA . THR A 1 137 ? 4.677 31.404 32.135 1.00 16.87 288 THR A CA 1
ATOM 1067 C C . THR A 1 137 ? 4.233 32.762 31.591 1.00 19.48 288 THR A C 1
ATOM 1068 O O . THR A 1 137 ? 5.036 33.686 31.464 1.00 23.30 288 THR A O 1
#

Foldseek 3Di:
DFKWKWAWEDDQQKIIDIFTPFVVSVVVLVVQLVVVCVVVVNDPVPAQWDDDPDGIAHIDADPPVHNFGWHQDPVGWIKTFQPALVSVVSSCVSNQNDLVQFHADDHPDVCNRMTTGDCVNHHYVDGIDMGPD

Secondary structure (DSSP, 8-state):
---EEEEB-S-SS---EEE-SSHHHHHHHHHHHHHHHHHHT---SSSSEE--S---EEPBPBTTTBSSEEEE-TTS-EEEE-SSHHHHHHHHHHHT--GGGEE---TTSTTTTEEEE-TTT--BT-PPEEE--

B-factor: mean 13.28, std 6.72, range [5.59, 44.68]

Nearest PDB structures (foldseek):
  5bty-assembly1_A  TM=1.008E+00  e=9.775E-27  Legionella pneumophila subsp. pneumophila ATCC 43290
  5btz-assembly1_A  TM=9.884E-01  e=1.365E-23  Legionella pneumophila subsp. pneumophila ATCC 43290
  5bq9-assembly1_A  TM=8.399E-01  e=2.193E-09  Legionella pneumophila subsp. pneumophila str. Philadelphia 1
  5bq9-assembly2_B  TM=8.648E-01  e=9.567E-09  Legionella pneumophila subsp. pneumophila str. Philadelphia 1
  5btx-assembly2_B  TM=8.657E-01  e=9.567E-09  Legionella pneumophila subsp. pneumophila ATCC 43290

Sequence (133 aa):
DSSISSISAIGNVDSPIRITFQNQTEREFFLNKITDKAKSLGVNISTHPFEIKEPNVLIKPSKYPDNKLGCYIISKNKEIAINFGRTDFRDFVLSNLGVGSHLGTCCPTKNETTGNDTFYFHQENLSLNGPALSVNT